Protein AF-A0A7F5RDL7-F1 (afdb_monomer_lite)

pLDDT: mean 80.68, std 18.65, range [38.38, 97.94]

Organism: Agrilus planipennis (NCBI:txid224129)

Radius of gyration: 19.53 Å; chains: 1; bounding box: 42×73×33 Å

Sequence (151 aa):
MASTNEDDYKPKLIAAVKKEVKQVMEESVTKKFVHEESGSVTSLCSAVEACLSQGLRRRALGLFKTSSTTALLHKIAKHCPEADIISKKVIEMENSDVNRRSSSSSDSTTKPVLKKNSSLQNIPLPKYLWIRLALFEKQLAKIIDYLVSNA

InterPro domains:
  IPR004012 RUN domain [PF02759] (43-150)
  IPR004012 RUN domain [PS50826] (35-151)
  IPR037213 RUN domain superfamily [G3DSA:1.20.58.900] (2-151)
  IPR037213 RUN domain superfamily [SSF140741] (9-150)

Foldseek 3Di:
DPDPPPVVVLVVLVVQLVVLVVVVVVCVVVDVDDDLPDPSVLSNLVSVLVNVVVVDDDDPPPPDPDDPVLVVLVVCLVPQVLSVVLNVVVVVVVVVLVVVVVVPDDDDDDDDDDDDDDPVDSDPQDPSNSCSVCVVVVNNVVVVVVVVVVD

Secondary structure (DSSP, 8-state):
---SSSTTHHH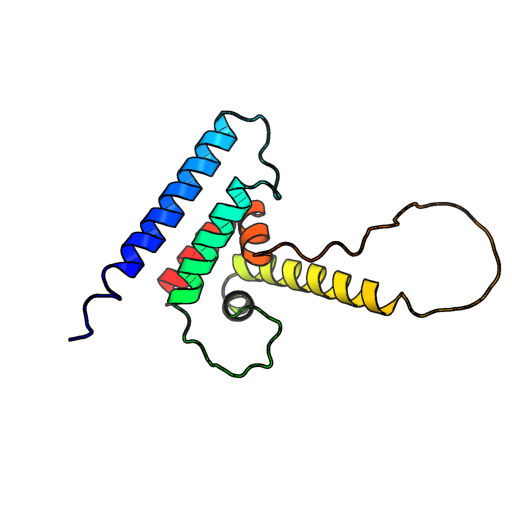HHHHHHHHHHHHHHHHHHHSS---TT-HHHHHHHHHHHHHHHHHS-----TT--S-HHHHHHHHHTTT-HHHHHHHHHHHHHHHHHHHHHHTT-------------------PPPTTHHHHHHHHTT-HHHHHHHHHHT-

Structure (mmCIF, N/CA/C/O backbone):
data_AF-A0A7F5RDL7-F1
#
_entry.id   AF-A0A7F5RDL7-F1
#
loop_
_atom_site.group_PDB
_atom_site.id
_atom_site.type_symbol
_atom_site.label_atom_id
_atom_site.label_alt_id
_atom_site.label_comp_id
_atom_site.label_asym_id
_atom_site.label_entity_id
_atom_site.label_seq_id
_atom_site.pdbx_PDB_ins_code
_atom_site.Cartn_x
_atom_site.Cartn_y
_atom_site.Cartn_z
_atom_site.occupancy
_atom_site.B_iso_or_equiv
_atom_site.auth_seq_id
_atom_site.auth_comp_id
_atom_site.auth_asym_id
_atom_site.auth_atom_id
_atom_site.pdbx_PDB_model_num
ATOM 1 N N . MET A 1 1 ? 14.850 -30.128 -0.155 1.00 38.38 1 MET A N 1
ATOM 2 C CA . MET A 1 1 ? 13.469 -29.817 0.277 1.00 38.38 1 MET A CA 1
ATOM 3 C C . MET A 1 1 ? 13.374 -28.325 0.569 1.00 38.38 1 MET A C 1
ATOM 5 O O . MET A 1 1 ? 13.772 -27.911 1.644 1.00 38.38 1 MET A O 1
ATOM 9 N N . ALA A 1 2 ? 12.941 -27.509 -0.395 1.00 45.28 2 ALA A N 1
ATOM 10 C CA . ALA A 1 2 ? 12.699 -26.075 -0.197 1.00 45.28 2 ALA A CA 1
ATOM 11 C C . ALA A 1 2 ? 11.757 -25.569 -1.302 1.00 45.28 2 ALA A C 1
ATOM 13 O O . ALA A 1 2 ? 12.193 -24.926 -2.252 1.00 45.28 2 ALA A O 1
ATOM 14 N N . SER A 1 3 ? 10.477 -25.943 -1.241 1.00 47.66 3 SER A N 1
ATOM 15 C CA . SER A 1 3 ? 9.487 -25.516 -2.248 1.00 47.66 3 SER A CA 1
ATOM 16 C C . SER A 1 3 ? 8.088 -25.276 -1.668 1.00 47.66 3 SER A C 1
ATOM 18 O O . SER A 1 3 ? 7.129 -25.221 -2.417 1.00 47.66 3 SER A O 1
ATOM 20 N N . THR A 1 4 ? 7.953 -25.108 -0.348 1.00 48.75 4 THR A N 1
ATOM 21 C CA . THR A 1 4 ? 6.648 -24.971 0.333 1.00 48.75 4 THR A CA 1
ATOM 22 C C . THR A 1 4 ? 6.347 -23.578 0.900 1.00 48.75 4 THR A C 1
ATOM 24 O O . THR A 1 4 ? 5.319 -23.405 1.535 1.00 48.75 4 THR A O 1
ATOM 27 N N . ASN A 1 5 ? 7.190 -22.558 0.687 1.00 58.19 5 ASN A N 1
ATOM 28 C CA . ASN A 1 5 ? 7.022 -21.264 1.376 1.00 58.19 5 ASN A CA 1
ATOM 29 C C . ASN A 1 5 ? 6.397 -20.126 0.547 1.00 58.19 5 ASN A C 1
ATOM 31 O O . ASN A 1 5 ? 5.923 -19.164 1.148 1.00 58.19 5 ASN A O 1
ATOM 35 N N . GLU A 1 6 ? 6.381 -20.186 -0.790 1.00 57.41 6 GLU A N 1
ATOM 36 C CA . GLU A 1 6 ? 5.824 -19.085 -1.604 1.00 57.41 6 GLU A CA 1
ATOM 37 C C . GLU A 1 6 ? 4.296 -19.158 -1.740 1.00 57.41 6 GLU A C 1
ATOM 39 O O . GLU A 1 6 ? 3.617 -18.128 -1.652 1.00 57.41 6 GLU A O 1
ATOM 44 N N . ASP A 1 7 ? 3.749 -20.368 -1.872 1.00 60.88 7 ASP A N 1
ATOM 45 C CA . ASP A 1 7 ? 2.311 -20.585 -2.069 1.00 60.88 7 ASP A CA 1
ATOM 46 C C . ASP A 1 7 ? 1.484 -20.248 -0.819 1.00 60.88 7 ASP A C 1
ATOM 48 O O . ASP A 1 7 ? 0.362 -19.760 -0.936 1.00 60.88 7 ASP A O 1
ATOM 52 N N . ASP A 1 8 ? 2.069 -20.377 0.375 1.00 76.44 8 ASP A N 1
ATOM 53 C CA . ASP A 1 8 ? 1.447 -19.976 1.644 1.00 76.44 8 ASP A CA 1
ATOM 54 C C . ASP A 1 8 ? 1.591 -18.480 1.951 1.00 76.44 8 ASP A C 1
ATOM 56 O O . ASP A 1 8 ? 0.923 -17.955 2.847 1.00 76.44 8 ASP A O 1
ATOM 60 N N . TYR A 1 9 ? 2.479 -17.766 1.256 1.00 85.44 9 TYR A N 1
ATOM 61 C CA . TYR A 1 9 ? 2.781 -16.374 1.582 1.00 85.44 9 TYR 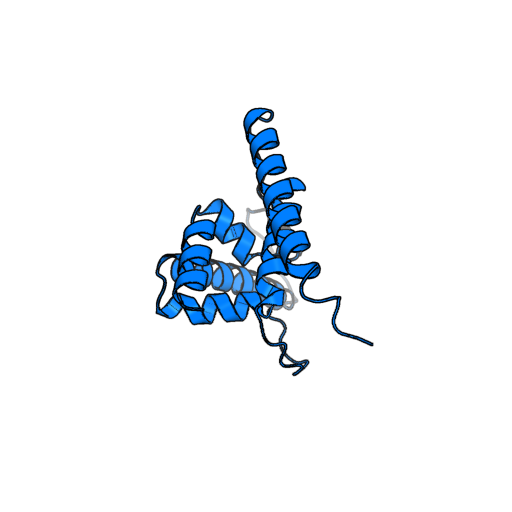A CA 1
ATOM 62 C C . TYR A 1 9 ? 1.777 -15.402 0.955 1.00 85.44 9 TYR A C 1
ATOM 64 O O . TYR A 1 9 ? 1.248 -14.523 1.637 1.00 85.44 9 TYR A O 1
ATOM 72 N N . LYS A 1 10 ? 1.429 -15.602 -0.322 1.00 88.25 10 LYS A N 1
ATOM 73 C CA . LYS A 1 10 ? 0.393 -14.822 -1.021 1.00 88.25 10 LYS A CA 1
ATOM 74 C C . LYS A 1 10 ? -0.961 -14.804 -0.289 1.00 88.25 10 LYS A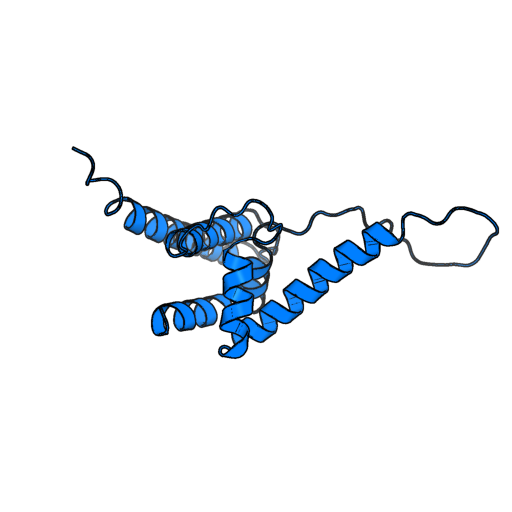 C 1
ATOM 76 O O . LYS A 1 10 ? -1.466 -13.707 -0.041 1.00 88.25 10 LYS A O 1
ATOM 81 N N . PRO A 1 11 ? -1.556 -15.945 0.119 1.00 92.38 11 PRO A N 1
ATOM 82 C CA . PRO A 1 11 ? -2.833 -15.932 0.830 1.00 92.38 11 PRO A CA 1
ATOM 83 C C . PRO A 1 11 ? -2.745 -15.206 2.178 1.00 92.38 11 PRO A C 1
ATOM 85 O O . PRO A 1 11 ? -3.701 -14.528 2.552 1.00 92.38 11 PRO A O 1
ATOM 88 N N . LYS A 1 12 ? -1.599 -15.257 2.875 1.00 93.38 12 LYS A N 1
ATOM 89 C CA . LYS A 1 12 ? -1.380 -14.505 4.124 1.00 93.38 12 LYS A CA 1
ATOM 90 C C . LYS A 1 12 ? -1.402 -12.993 3.900 1.00 93.38 12 LYS A C 1
ATOM 92 O O . LYS A 1 12 ? -2.025 -12.280 4.683 1.00 93.38 12 LYS A O 1
ATOM 97 N N . LEU A 1 13 ? -0.781 -12.502 2.827 1.00 93.81 13 LEU A N 1
ATOM 98 C CA . LEU A 1 13 ? -0.811 -11.076 2.476 1.00 93.81 13 LEU A CA 1
ATOM 99 C C . LEU A 1 13 ? -2.227 -10.600 2.145 1.00 93.81 13 LEU A C 1
ATOM 101 O O . LEU A 1 13 ? -2.679 -9.574 2.650 1.00 93.81 13 LEU A O 1
ATOM 105 N N . ILE A 1 14 ? -2.957 -11.379 1.342 1.00 93.75 14 ILE A N 1
ATOM 106 C CA . ILE A 1 14 ? -4.345 -11.063 0.992 1.00 93.75 14 ILE A CA 1
ATOM 107 C C . ILE A 1 14 ? -5.237 -11.081 2.237 1.00 93.75 14 ILE A C 1
ATOM 109 O O . ILE A 1 14 ? -6.074 -10.194 2.407 1.00 93.75 14 ILE A O 1
ATOM 113 N N . ALA A 1 15 ? -5.049 -12.054 3.133 1.00 96.06 15 ALA A N 1
ATOM 114 C CA . ALA A 1 15 ? -5.760 -12.105 4.405 1.00 96.06 15 ALA A CA 1
ATOM 115 C C . ALA A 1 15 ? -5.453 -10.880 5.282 1.00 96.06 15 ALA A C 1
ATOM 117 O O . ALA A 1 15 ? -6.374 -10.316 5.873 1.00 96.06 15 ALA A O 1
ATOM 118 N N . ALA A 1 16 ? -4.195 -10.427 5.319 1.00 96.56 16 ALA A N 1
ATOM 119 C CA . ALA A 1 16 ? -3.802 -9.222 6.042 1.00 96.56 16 ALA A CA 1
ATOM 120 C C . ALA A 1 16 ? -4.502 -7.973 5.486 1.00 96.56 16 ALA A C 1
ATOM 122 O O . ALA A 1 16 ? -5.148 -7.260 6.247 1.00 96.56 16 ALA A O 1
ATOM 123 N N . VAL A 1 17 ? -4.477 -7.747 4.166 1.00 96.44 17 VAL A N 1
ATOM 124 C CA . VAL A 1 17 ? -5.176 -6.599 3.556 1.00 96.44 17 VAL A CA 1
ATOM 125 C C . VAL A 1 17 ? -6.674 -6.643 3.855 1.00 96.44 17 VAL A C 1
ATOM 127 O O . VAL A 1 17 ? -7.237 -5.643 4.290 1.00 96.44 17 VAL A O 1
ATOM 130 N N . LYS A 1 18 ? -7.324 -7.803 3.691 1.00 96.94 18 LYS A N 1
ATOM 131 C CA . LYS A 1 18 ? -8.757 -7.962 3.996 1.00 96.94 18 LYS A CA 1
ATOM 132 C C . LYS A 1 18 ? -9.079 -7.619 5.451 1.00 96.94 18 LYS A C 1
ATOM 134 O O . LYS A 1 18 ? -10.068 -6.936 5.712 1.00 96.94 18 LYS A O 1
ATOM 139 N N . LYS A 1 19 ? -8.246 -8.081 6.387 1.00 97.75 19 LYS A N 1
ATOM 140 C CA . LYS A 1 19 ? -8.391 -7.787 7.815 1.00 97.75 19 LYS A CA 1
ATOM 141 C C . LYS A 1 19 ? -8.282 -6.285 8.085 1.00 97.75 19 LYS A C 1
ATOM 143 O O . LYS A 1 19 ? -9.153 -5.737 8.752 1.00 97.75 19 LYS A O 1
ATOM 148 N N . GLU A 1 20 ? -7.257 -5.623 7.552 1.00 97.25 20 GLU A N 1
ATOM 149 C CA . GLU A 1 20 ? -7.046 -4.189 7.787 1.00 97.25 20 GLU A CA 1
ATOM 150 C C . GLU A 1 20 ? -8.134 -3.325 7.131 1.00 97.25 20 GLU A C 1
ATOM 152 O O . GLU A 1 20 ? -8.598 -2.361 7.735 1.00 97.25 20 GLU A O 1
ATOM 157 N N . VAL A 1 21 ? -8.625 -3.703 5.943 1.00 96.31 21 VAL A N 1
ATOM 158 C CA . VAL A 1 21 ? -9.786 -3.046 5.316 1.00 96.31 21 VAL A CA 1
ATOM 159 C C . VAL A 1 21 ? -11.009 -3.153 6.223 1.00 96.31 21 VAL A C 1
ATOM 161 O O . VAL A 1 21 ? -11.652 -2.142 6.499 1.00 96.31 21 VAL A O 1
ATOM 164 N N . LYS A 1 22 ? -11.303 -4.352 6.742 1.00 96.38 22 LYS A N 1
ATOM 165 C CA . LYS A 1 22 ? -12.423 -4.553 7.669 1.00 96.38 22 LYS A CA 1
ATOM 166 C C . LYS A 1 22 ? -12.277 -3.682 8.919 1.00 96.38 22 LYS A C 1
ATOM 168 O O . LYS A 1 22 ? -13.237 -3.032 9.317 1.00 96.38 22 LYS A O 1
ATOM 173 N N . GLN A 1 23 ? -11.076 -3.622 9.492 1.00 94.75 23 GLN A N 1
ATOM 174 C CA . GLN A 1 23 ? -10.795 -2.816 10.678 1.00 94.75 23 GLN A CA 1
ATOM 175 C C . GLN A 1 23 ? -11.035 -1.319 10.433 1.00 94.75 23 GLN A C 1
ATOM 177 O O . GLN A 1 23 ? -11.669 -0.658 11.254 1.00 94.75 23 GLN A O 1
ATOM 182 N N . VAL A 1 24 ? -10.558 -0.780 9.304 1.00 93.69 24 VAL A N 1
ATOM 183 C CA . VAL A 1 24 ? -10.780 0.628 8.930 1.00 93.69 24 VAL A CA 1
ATOM 184 C C . VAL A 1 24 ? -12.266 0.899 8.682 1.00 93.69 24 VAL A C 1
ATOM 186 O O . VAL A 1 24 ? -12.773 1.940 9.097 1.00 93.69 24 VAL A O 1
ATOM 189 N N . MET A 1 25 ? -12.987 -0.042 8.063 1.00 93.75 25 MET A N 1
ATOM 190 C CA . MET A 1 25 ? -14.435 0.071 7.865 1.00 93.75 25 MET A CA 1
ATOM 191 C C . MET A 1 25 ? -15.185 0.120 9.202 1.00 93.75 25 MET A C 1
ATOM 193 O O . MET A 1 25 ? -15.962 1.044 9.427 1.00 93.75 25 MET A O 1
ATOM 197 N N . GLU A 1 26 ? -14.924 -0.817 10.115 1.00 93.69 26 GLU A N 1
ATOM 198 C CA . GLU A 1 26 ? -15.534 -0.836 11.453 1.00 93.69 26 GLU A CA 1
ATOM 199 C C . GLU A 1 26 ? -15.229 0.448 12.240 1.00 93.69 26 GLU A C 1
ATOM 201 O O . GLU A 1 26 ? -16.114 1.031 12.873 1.00 93.69 26 GLU A O 1
ATOM 206 N N . GLU A 1 27 ? -13.992 0.941 12.161 1.00 92.69 27 GLU A N 1
ATOM 207 C CA . GLU A 1 27 ? -13.611 2.205 12.787 1.00 92.69 27 GLU A CA 1
ATOM 208 C C . GLU A 1 27 ? -14.362 3.397 12.186 1.00 92.69 27 GLU A C 1
ATOM 210 O O . GLU A 1 27 ? -14.836 4.252 12.929 1.00 92.69 27 GLU A O 1
ATOM 215 N N . SER A 1 28 ? -14.518 3.444 10.861 1.00 90.19 28 SER A N 1
ATOM 216 C CA . SER A 1 28 ? -15.234 4.531 10.181 1.00 90.19 28 SER A CA 1
ATOM 217 C C . SER A 1 28 ? -16.729 4.578 10.503 1.00 90.19 28 SER A C 1
ATOM 219 O O . SER A 1 28 ? -17.342 5.636 10.412 1.00 90.19 28 SER A O 1
ATOM 221 N N . VAL A 1 29 ? -17.310 3.442 10.902 1.00 90.88 29 VAL A N 1
ATOM 222 C CA . VAL A 1 29 ? -18.715 3.349 11.321 1.00 90.88 29 VAL A CA 1
ATOM 223 C C . VAL A 1 29 ? -18.881 3.729 12.795 1.00 90.88 29 VAL A C 1
ATOM 225 O O . VAL A 1 29 ? -19.897 4.305 13.175 1.00 90.88 29 VAL A O 1
ATOM 228 N N . THR A 1 30 ? -17.895 3.420 13.641 1.00 90.19 30 THR A N 1
ATOM 229 C CA . THR A 1 30 ? -17.975 3.644 15.097 1.00 90.19 30 THR A CA 1
ATOM 230 C C . THR A 1 30 ? -17.438 5.005 15.539 1.00 90.19 30 THR A C 1
ATOM 232 O O . THR A 1 30 ? -17.876 5.541 16.558 1.00 90.19 30 THR A O 1
ATOM 235 N N . LYS A 1 31 ? -16.505 5.594 14.784 1.00 87.00 31 LYS A N 1
ATOM 236 C CA . LYS A 1 31 ? -15.932 6.918 15.052 1.00 87.00 31 LYS A CA 1
ATOM 237 C C . LYS A 1 31 ? -16.478 7.947 14.068 1.00 87.00 31 LYS A C 1
ATOM 239 O O . LYS A 1 31 ? -16.632 7.674 12.887 1.00 87.00 31 LYS A O 1
ATOM 244 N N . LYS A 1 32 ? -16.690 9.181 14.541 1.00 79.31 32 LYS A N 1
ATOM 245 C CA . LYS A 1 32 ? -17.147 10.305 13.696 1.00 79.31 32 LYS A CA 1
ATOM 246 C C . LYS A 1 32 ? -16.148 10.685 12.595 1.00 79.31 32 LYS A C 1
ATOM 248 O O . LYS A 1 32 ? -16.542 11.288 11.603 1.00 79.31 32 LYS A O 1
ATOM 253 N N . PHE A 1 33 ? -14.863 10.388 12.793 1.00 81.00 33 PHE A N 1
ATOM 254 C CA . PHE A 1 33 ? -13.794 10.698 11.851 1.00 81.00 33 PHE A CA 1
ATOM 255 C C . PHE A 1 33 ? -12.633 9.714 12.014 1.00 81.00 33 PHE A C 1
ATOM 257 O O . PHE A 1 33 ? -12.278 9.352 13.139 1.00 81.00 33 PHE A O 1
ATOM 264 N N . VAL A 1 34 ? -12.026 9.317 10.894 1.00 86.62 34 VAL A N 1
ATOM 265 C CA . VAL A 1 34 ? -10.784 8.537 10.861 1.00 86.62 34 VAL A CA 1
ATOM 266 C C . VAL A 1 34 ? -9.674 9.462 10.383 1.00 86.62 34 VAL A C 1
ATOM 268 O O . VAL A 1 34 ? -9.690 9.919 9.242 1.00 86.62 34 VAL A O 1
ATOM 271 N N . HIS A 1 35 ? -8.724 9.758 11.270 1.00 88.75 35 HIS A N 1
ATOM 272 C CA . HIS A 1 35 ? -7.565 10.568 10.911 1.00 88.75 35 HIS A CA 1
ATOM 273 C C . HIS A 1 35 ? -6.663 9.827 9.936 1.00 88.75 35 HIS A C 1
ATOM 275 O O . HIS A 1 35 ? -6.457 8.623 10.064 1.00 88.75 35 HIS A O 1
ATOM 281 N N . GLU A 1 36 ? -6.056 10.580 9.023 1.00 85.25 36 GLU A N 1
ATOM 282 C CA . GLU A 1 36 ? -5.028 10.059 8.132 1.00 85.25 36 GLU A CA 1
ATOM 283 C C . GLU A 1 36 ? -3.932 9.354 8.911 1.00 85.25 36 GLU A C 1
ATOM 285 O O . GLU A 1 36 ? -3.637 8.200 8.639 1.00 85.25 36 GLU A O 1
ATOM 290 N N . GLU A 1 37 ? -3.423 9.964 9.970 1.00 84.12 37 GLU A N 1
ATOM 291 C CA . GLU A 1 37 ? -2.354 9.419 10.811 1.00 84.12 37 GLU A CA 1
ATOM 292 C C . GLU A 1 37 ? -2.804 8.306 11.773 1.00 84.12 37 GLU A C 1
ATOM 294 O O . GLU A 1 37 ? -2.023 7.880 12.624 1.00 84.12 37 GLU A O 1
ATOM 299 N N . SER A 1 38 ? -4.039 7.798 11.660 1.00 90.12 38 SER A N 1
ATOM 300 C CA . SER A 1 38 ? -4.520 6.751 12.561 1.00 90.12 38 SER A CA 1
ATOM 301 C C . SER A 1 38 ? -3.707 5.455 12.438 1.00 90.12 38 SER A C 1
ATOM 303 O O . SER A 1 38 ? -3.099 5.132 11.405 1.00 90.12 38 SER A O 1
ATOM 305 N N . GLY A 1 39 ? -3.722 4.672 13.520 1.00 92.19 39 GLY A N 1
ATOM 306 C CA . GLY A 1 39 ? -3.090 3.355 13.546 1.00 92.19 39 GLY A CA 1
ATOM 307 C C . GLY A 1 39 ? -3.684 2.406 12.504 1.00 92.19 39 GLY A C 1
ATOM 308 O O . GLY A 1 39 ? -2.931 1.751 11.794 1.00 92.19 39 GLY A O 1
ATOM 309 N N . SER A 1 40 ? -5.011 2.385 12.348 1.00 93.38 40 SER A N 1
ATOM 310 C CA . SER A 1 40 ? -5.702 1.523 11.378 1.00 93.38 40 SER A CA 1
ATOM 311 C C . SER A 1 40 ? -5.367 1.874 9.928 1.00 93.38 40 SER A C 1
ATOM 313 O O . SER A 1 40 ? -5.086 0.982 9.131 1.00 93.38 40 SER A O 1
ATOM 315 N N . VAL A 1 41 ? -5.297 3.167 9.593 1.00 94.56 41 VAL A N 1
ATOM 316 C CA . VAL A 1 41 ? -4.845 3.625 8.272 1.00 94.56 41 VAL A CA 1
ATOM 317 C C . VAL A 1 41 ? -3.396 3.214 8.032 1.00 94.56 41 VAL A C 1
ATOM 319 O O . VAL A 1 41 ? -3.057 2.722 6.955 1.00 94.56 41 VAL A O 1
ATOM 322 N N . THR A 1 42 ? -2.531 3.384 9.031 1.00 94.69 42 THR A N 1
ATOM 323 C CA . THR A 1 42 ? -1.116 3.013 8.921 1.00 94.69 42 THR A CA 1
ATOM 324 C C . THR A 1 42 ? -0.944 1.506 8.713 1.00 94.69 42 THR A C 1
ATOM 326 O O . THR A 1 42 ? -0.162 1.101 7.850 1.00 94.69 42 THR A O 1
ATOM 329 N N . SER A 1 43 ? -1.704 0.682 9.438 1.00 96.06 43 SER A N 1
ATOM 330 C CA . SER A 1 43 ? -1.711 -0.773 9.271 1.00 96.06 43 SER A CA 1
ATOM 331 C C . SER A 1 43 ? -2.198 -1.182 7.883 1.00 96.06 43 SER A C 1
ATOM 333 O O . SER A 1 43 ? -1.513 -1.959 7.214 1.00 96.06 43 SER A O 1
ATOM 335 N N . LEU A 1 44 ? -3.292 -0.592 7.388 1.00 96.75 44 LEU A N 1
ATOM 336 C CA . LEU A 1 44 ? -3.769 -0.820 6.023 1.00 96.75 44 LEU A CA 1
ATOM 337 C C . LEU A 1 44 ? -2.700 -0.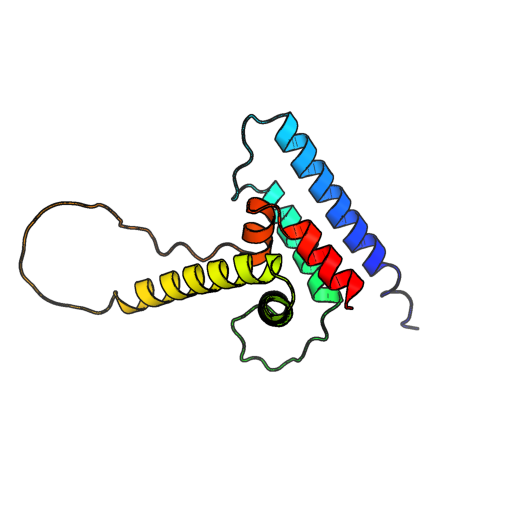464 4.980 1.00 96.75 44 LEU A C 1
ATOM 339 O O . LEU A 1 44 ? -2.407 -1.273 4.099 1.00 96.75 44 LEU A O 1
ATOM 343 N N . CYS A 1 45 ? -2.069 0.706 5.104 1.00 96.00 45 CYS A N 1
ATOM 344 C CA . CYS A 1 45 ? -1.006 1.122 4.189 1.00 96.00 45 CYS A CA 1
ATOM 345 C C . CYS A 1 45 ? 0.171 0.137 4.199 1.00 96.00 45 CYS A C 1
ATOM 347 O O . CYS A 1 45 ? 0.708 -0.193 3.144 1.00 96.00 45 CYS A O 1
ATOM 349 N N . SER A 1 46 ? 0.547 -0.369 5.377 1.00 95.19 46 SER A N 1
ATOM 350 C CA . SER A 1 46 ? 1.623 -1.354 5.510 1.00 95.19 46 SER A CA 1
ATOM 351 C C . SER A 1 46 ? 1.289 -2.695 4.846 1.00 95.19 46 SER A C 1
ATOM 353 O O . SER A 1 46 ? 2.151 -3.286 4.195 1.00 95.19 46 SER A O 1
ATOM 355 N N . ALA A 1 47 ? 0.036 -3.154 4.954 1.00 96.25 47 ALA A N 1
ATOM 356 C CA . ALA A 1 47 ? -0.420 -4.391 4.329 1.00 96.25 47 ALA A CA 1
ATOM 357 C C . ALA A 1 47 ? -0.411 -4.272 2.796 1.00 96.25 47 ALA A C 1
ATOM 359 O O . ALA A 1 47 ? 0.047 -5.182 2.105 1.00 96.25 47 ALA A O 1
ATOM 360 N N . VAL A 1 48 ? -0.842 -3.123 2.263 1.00 95.81 48 VAL A N 1
ATOM 361 C CA . VAL A 1 48 ? -0.783 -2.826 0.823 1.00 95.81 48 VAL A CA 1
ATOM 362 C C . VAL A 1 48 ? 0.666 -2.730 0.331 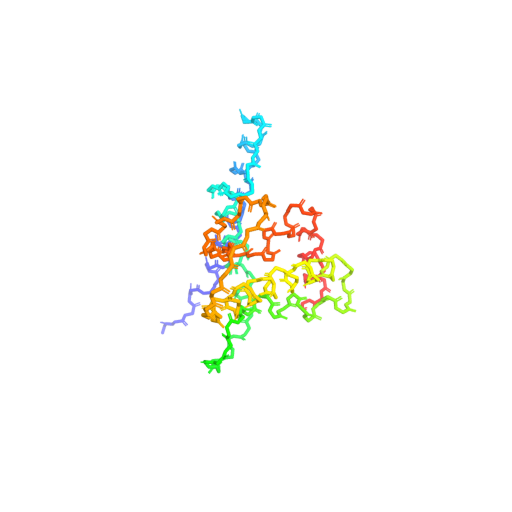1.00 95.81 48 VAL A C 1
ATOM 364 O O . VAL A 1 48 ? 0.998 -3.340 -0.684 1.00 95.81 48 VAL A O 1
ATOM 367 N N . GLU A 1 49 ? 1.553 -2.044 1.061 1.00 94.19 49 GLU A N 1
ATOM 368 C CA . GLU A 1 49 ? 2.985 -1.970 0.724 1.00 94.19 49 GLU A CA 1
ATOM 369 C C . GLU A 1 49 ? 3.614 -3.368 0.668 1.00 94.19 49 GLU A C 1
ATOM 371 O O . GLU A 1 49 ? 4.377 -3.664 -0.252 1.00 94.19 49 GLU A O 1
ATOM 376 N N . ALA A 1 50 ? 3.287 -4.244 1.624 1.00 92.62 50 ALA A N 1
ATOM 377 C CA . ALA A 1 50 ? 3.791 -5.614 1.658 1.00 92.62 50 ALA A CA 1
ATOM 378 C C . ALA A 1 50 ? 3.321 -6.434 0.444 1.00 92.62 50 ALA A C 1
ATOM 380 O O . ALA A 1 50 ? 4.132 -7.137 -0.164 1.00 92.62 50 ALA A O 1
ATOM 381 N N . CYS A 1 51 ? 2.047 -6.303 0.054 1.00 92.06 51 CYS A N 1
ATOM 382 C CA . CYS A 1 51 ? 1.513 -6.917 -1.165 1.00 92.06 51 CYS A CA 1
ATOM 383 C C . CYS A 1 51 ? 2.261 -6.448 -2.416 1.00 92.06 51 CYS A C 1
ATOM 385 O O . CYS A 1 51 ? 2.707 -7.267 -3.217 1.00 92.06 51 CYS A O 1
ATOM 387 N N . LEU A 1 52 ? 2.430 -5.134 -2.577 1.00 91.56 52 LEU A N 1
ATOM 388 C CA . LEU A 1 52 ? 3.090 -4.565 -3.752 1.00 91.56 52 LEU A CA 1
ATOM 389 C C . LEU A 1 52 ? 4.574 -4.931 -3.802 1.00 91.56 52 LEU A C 1
ATOM 391 O O . LEU A 1 52 ? 5.085 -5.318 -4.849 1.00 91.56 52 LEU A O 1
ATOM 395 N N . SER A 1 53 ? 5.257 -4.887 -2.659 1.00 89.31 53 SER A N 1
ATOM 396 C CA . SER A 1 53 ? 6.685 -5.205 -2.550 1.00 89.31 53 SER A CA 1
ATOM 397 C C . SER A 1 53 ? 7.013 -6.652 -2.912 1.00 89.31 53 SER A C 1
ATOM 399 O O . SER A 1 53 ? 8.138 -6.937 -3.315 1.00 89.31 53 SER A O 1
ATOM 401 N N . GLN A 1 54 ? 6.059 -7.570 -2.763 1.00 86.12 54 GLN A N 1
ATOM 402 C CA . GLN A 1 54 ? 6.223 -8.970 -3.153 1.00 86.12 54 GLN A CA 1
ATOM 403 C C . GLN A 1 54 ? 6.216 -9.177 -4.664 1.00 86.12 54 GLN A C 1
ATOM 405 O O . GLN A 1 54 ? 6.987 -9.986 -5.170 1.00 86.12 54 GLN A O 1
ATOM 410 N N . GLY A 1 55 ? 5.404 -8.411 -5.395 1.00 77.88 55 GLY A N 1
ATOM 411 C CA . GLY A 1 55 ? 5.389 -8.449 -6.860 1.00 77.88 55 GLY A CA 1
ATOM 412 C C . GLY A 1 55 ? 6.608 -7.782 -7.509 1.00 77.88 55 GLY A C 1
ATOM 413 O O . GLY A 1 55 ? 6.829 -7.930 -8.710 1.00 77.88 55 GLY A O 1
ATOM 414 N N . LEU A 1 56 ? 7.416 -7.044 -6.742 1.00 82.75 56 LEU A N 1
ATOM 415 C CA . LEU A 1 56 ? 8.548 -6.287 -7.263 1.00 82.75 56 LEU A CA 1
ATOM 416 C C . LEU A 1 56 ? 9.856 -7.078 -7.184 1.00 82.75 56 LEU A C 1
ATOM 418 O O . LEU A 1 56 ? 10.319 -7.489 -6.120 1.00 82.75 56 LEU A O 1
ATOM 422 N N . ARG A 1 57 ? 10.527 -7.218 -8.333 1.00 70.69 57 ARG A N 1
ATOM 423 C CA . ARG A 1 57 ? 11.854 -7.835 -8.408 1.00 70.69 57 ARG A CA 1
ATOM 424 C C . ARG A 1 57 ? 12.876 -6.919 -7.716 1.00 70.69 57 ARG A C 1
ATOM 426 O O . ARG A 1 57 ? 13.215 -5.854 -8.231 1.00 70.69 57 ARG A O 1
ATOM 433 N N . ARG A 1 58 ? 13.380 -7.331 -6.547 1.00 66.56 58 ARG A N 1
ATOM 434 C CA . ARG A 1 58 ? 14.379 -6.573 -5.773 1.00 66.56 58 ARG A CA 1
ATOM 435 C C . ARG A 1 58 ? 15.687 -6.470 -6.559 1.00 66.56 58 ARG A C 1
ATOM 437 O O . ARG A 1 58 ? 16.419 -7.448 -6.680 1.00 66.56 58 ARG A O 1
ATOM 444 N N . ARG A 1 59 ? 16.008 -5.285 -7.084 1.00 56.69 59 ARG A N 1
ATOM 445 C CA . ARG A 1 59 ? 17.345 -4.998 -7.619 1.00 56.69 59 ARG A CA 1
ATOM 446 C C . ARG A 1 59 ? 18.170 -4.361 -6.502 1.00 56.69 59 ARG A C 1
ATOM 448 O O . ARG A 1 59 ? 17.953 -3.207 -6.152 1.00 56.69 59 ARG A O 1
ATOM 455 N N . ALA A 1 60 ? 19.072 -5.145 -5.912 1.00 53.22 60 ALA A N 1
ATOM 456 C CA . ALA A 1 60 ? 19.916 -4.763 -4.780 1.00 53.22 60 ALA A CA 1
ATOM 457 C C . ALA A 1 60 ? 21.060 -3.819 -5.200 1.00 53.22 60 ALA A C 1
ATOM 459 O O . ALA A 1 60 ? 22.232 -4.172 -5.129 1.00 53.22 60 ALA A O 1
ATOM 460 N N . LEU A 1 61 ? 20.724 -2.617 -5.666 1.00 56.59 61 LEU A N 1
ATOM 461 C CA . LEU A 1 61 ? 21.690 -1.531 -5.825 1.00 56.59 61 LEU A CA 1
ATOM 462 C C . LEU A 1 61 ? 21.410 -0.532 -4.701 1.00 56.59 61 LEU A C 1
ATOM 464 O O . LEU A 1 61 ? 20.456 0.239 -4.774 1.00 56.59 61 LEU A O 1
ATOM 468 N N . GLY A 1 62 ? 22.184 -0.634 -3.616 1.00 54.53 62 GLY A N 1
ATOM 469 C CA . GLY A 1 62 ? 21.972 0.020 -2.316 1.00 54.53 62 GLY A CA 1
ATOM 470 C C . GLY A 1 62 ? 22.159 1.541 -2.288 1.00 54.53 62 GLY A C 1
ATOM 471 O O . GLY A 1 62 ? 22.785 2.056 -1.370 1.00 54.53 62 GLY A O 1
ATOM 472 N N . LEU A 1 63 ? 21.644 2.260 -3.288 1.00 56.50 63 LEU A N 1
ATOM 473 C CA . LEU A 1 63 ? 21.841 3.703 -3.464 1.00 56.50 63 LEU A CA 1
ATOM 474 C C . LEU A 1 63 ? 20.533 4.508 -3.568 1.00 56.50 63 LEU A C 1
ATOM 476 O O . LEU A 1 63 ? 20.586 5.735 -3.631 1.00 56.50 63 LEU A O 1
ATOM 480 N N . PHE A 1 64 ? 19.358 3.871 -3.562 1.00 56.09 64 PHE A N 1
ATOM 481 C CA . PHE A 1 64 ? 18.081 4.581 -3.698 1.00 56.09 64 PHE A CA 1
ATOM 482 C C . PHE A 1 64 ? 17.431 4.847 -2.335 1.00 56.09 64 PHE A C 1
ATOM 484 O O . PHE A 1 64 ? 17.152 3.924 -1.576 1.00 56.09 64 PHE A O 1
ATOM 491 N N . LYS A 1 65 ? 17.170 6.128 -2.038 1.00 60.19 65 LYS A N 1
ATOM 492 C CA . LYS A 1 65 ? 16.369 6.565 -0.876 1.00 60.19 65 LYS A CA 1
ATOM 493 C C . LYS A 1 65 ? 14.864 6.326 -1.068 1.00 60.19 65 LYS A C 1
ATOM 495 O O . LYS A 1 65 ? 14.113 6.385 -0.101 1.00 60.19 65 LYS A O 1
ATOM 500 N N . THR A 1 66 ? 14.423 6.081 -2.300 1.00 61.19 66 THR A N 1
ATOM 501 C CA . THR A 1 66 ? 13.021 5.869 -2.669 1.00 61.19 66 THR A CA 1
ATOM 502 C C . THR A 1 66 ? 12.619 4.405 -2.500 1.00 61.19 66 THR A C 1
ATOM 504 O O . THR A 1 66 ? 13.336 3.502 -2.938 1.00 61.19 66 THR A O 1
ATOM 507 N N . SER A 1 67 ? 11.453 4.153 -1.883 1.00 71.44 67 SER A N 1
ATOM 508 C CA . SER A 1 67 ? 10.884 2.797 -1.843 1.00 71.44 67 SER A CA 1
ATOM 509 C C . SER A 1 67 ? 10.676 2.282 -3.270 1.00 71.44 67 SER A C 1
ATOM 511 O O . SER A 1 67 ? 10.290 3.031 -4.172 1.00 71.44 67 SER A O 1
ATOM 513 N N . SER A 1 68 ? 10.893 0.980 -3.474 1.00 79.06 68 SER A N 1
ATOM 514 C CA . SER A 1 68 ? 10.658 0.321 -4.764 1.00 79.06 68 SER A CA 1
ATOM 515 C C . SER A 1 68 ? 9.219 0.497 -5.272 1.00 79.06 68 SER A C 1
ATOM 517 O O . SER A 1 68 ? 9.006 0.583 -6.481 1.00 79.06 68 SER A O 1
ATOM 519 N N . THR A 1 69 ? 8.241 0.633 -4.371 1.00 91.44 69 THR A N 1
ATOM 520 C CA . THR A 1 69 ? 6.833 0.877 -4.718 1.00 91.44 69 THR A CA 1
ATOM 521 C C . THR A 1 69 ? 6.578 2.333 -5.124 1.00 91.44 69 THR A C 1
ATOM 523 O O . THR A 1 69 ? 5.799 2.580 -6.040 1.00 91.44 69 THR A O 1
ATOM 526 N N . THR A 1 70 ? 7.292 3.304 -4.544 1.00 92.44 70 THR A N 1
ATOM 527 C CA . THR A 1 70 ? 7.259 4.707 -4.998 1.00 92.44 70 THR A CA 1
ATOM 528 C C . THR A 1 70 ? 7.835 4.837 -6.411 1.00 92.44 70 THR A C 1
ATOM 530 O O . THR A 1 70 ? 7.294 5.546 -7.255 1.00 92.44 70 THR A O 1
ATOM 533 N N . ALA A 1 71 ? 8.901 4.094 -6.727 1.00 91.12 71 ALA A N 1
ATOM 534 C CA . ALA A 1 71 ? 9.426 4.047 -8.092 1.00 91.12 71 ALA A CA 1
ATOM 535 C C . ALA A 1 71 ? 8.418 3.427 -9.080 1.00 91.12 71 ALA A C 1
ATOM 537 O O . ALA A 1 71 ? 8.279 3.910 -10.207 1.00 91.12 71 ALA A O 1
ATOM 538 N N . LEU A 1 72 ? 7.687 2.386 -8.657 1.00 92.06 72 LEU A N 1
ATOM 539 C CA . LEU A 1 72 ? 6.586 1.814 -9.436 1.00 92.06 72 LEU A CA 1
ATOM 540 C C . LEU A 1 72 ? 5.505 2.865 -9.716 1.00 92.06 72 LEU A C 1
ATOM 542 O O . LEU A 1 72 ? 5.107 3.005 -10.870 1.00 92.06 72 LEU A O 1
ATOM 546 N N . LEU A 1 73 ? 5.090 3.631 -8.702 1.00 95.38 73 LEU A N 1
ATOM 547 C CA . LEU A 1 73 ? 4.115 4.714 -8.849 1.00 95.38 73 LEU A CA 1
ATOM 548 C C . LEU A 1 73 ? 4.529 5.699 -9.949 1.00 95.38 73 LEU A C 1
ATOM 550 O O . LEU A 1 73 ? 3.765 5.935 -10.883 1.00 95.38 73 LEU A O 1
ATOM 554 N N . HIS A 1 74 ? 5.750 6.236 -9.885 1.00 94.44 74 HIS A N 1
ATOM 555 C CA . HIS A 1 74 ? 6.234 7.184 -10.895 1.00 94.44 74 HIS A CA 1
ATOM 556 C C . HIS A 1 74 ? 6.301 6.569 -12.298 1.00 94.44 74 HIS A C 1
ATOM 558 O O . HIS A 1 74 ? 6.106 7.259 -13.299 1.00 94.44 74 HIS A O 1
ATOM 564 N N . LYS A 1 75 ? 6.567 5.261 -12.397 1.00 93.81 75 LYS A N 1
ATOM 565 C CA . LYS A 1 75 ? 6.573 4.551 -13.679 1.00 93.81 75 LYS A CA 1
ATOM 566 C C . LYS A 1 75 ? 5.170 4.474 -14.286 1.00 93.81 75 LYS A C 1
ATOM 568 O O . LYS A 1 75 ? 5.024 4.732 -15.480 1.00 93.81 75 LYS A O 1
ATOM 573 N N . ILE A 1 76 ? 4.159 4.118 -13.492 1.00 95.75 76 ILE A N 1
ATOM 574 C CA . ILE A 1 76 ? 2.779 3.966 -13.981 1.00 95.75 76 ILE A CA 1
ATOM 575 C C . ILE A 1 76 ? 2.054 5.303 -14.160 1.00 95.75 76 ILE A C 1
ATOM 577 O O . ILE A 1 76 ? 1.156 5.384 -14.990 1.00 95.75 76 ILE A O 1
ATOM 581 N N . ALA A 1 77 ? 2.485 6.364 -13.469 1.00 96.69 77 ALA A N 1
ATOM 582 C CA . ALA A 1 77 ? 1.936 7.718 -13.594 1.00 96.69 77 ALA A CA 1
ATOM 583 C C . ALA A 1 77 ? 1.899 8.238 -15.042 1.00 96.69 77 ALA A C 1
ATOM 585 O O . ALA A 1 77 ? 1.038 9.029 -15.400 1.00 96.69 77 ALA A O 1
ATOM 586 N N . LYS A 1 78 ? 2.782 7.746 -15.918 1.00 95.88 78 LYS A N 1
ATOM 587 C CA . LYS A 1 78 ? 2.792 8.110 -17.346 1.00 95.88 78 LYS A CA 1
ATOM 588 C C . LYS A 1 78 ? 1.568 7.617 -18.128 1.00 95.88 78 LYS A C 1
ATOM 590 O O . LYS A 1 78 ? 1.311 8.119 -19.215 1.00 95.88 78 LYS A O 1
ATOM 595 N N . HIS A 1 79 ? 0.859 6.619 -17.604 1.00 95.56 79 HIS A N 1
ATOM 596 C CA . HIS A 1 79 ? -0.212 5.904 -18.305 1.00 95.56 79 HIS A CA 1
ATOM 597 C C . HIS A 1 79 ? -1.496 5.773 -17.468 1.00 95.56 79 HIS A C 1
ATOM 599 O O . HIS A 1 79 ? -2.532 5.380 -17.993 1.00 95.56 79 HIS A O 1
ATOM 605 N N . CYS A 1 80 ? -1.442 6.110 -16.176 1.00 96.06 80 CYS A N 1
ATOM 606 C CA . CYS A 1 80 ? -2.565 6.065 -15.247 1.00 96.06 80 CYS A CA 1
ATOM 607 C C . CYS A 1 80 ? -2.781 7.469 -14.647 1.00 96.06 80 CYS A C 1
ATOM 609 O O . CYS A 1 80 ? -1.959 7.905 -13.833 1.00 96.06 80 CYS A O 1
ATOM 611 N N . PRO A 1 81 ? -3.861 8.185 -15.028 1.00 96.88 81 PRO A N 1
ATOM 612 C CA . PRO A 1 81 ? -4.159 9.530 -14.527 1.00 96.88 81 PRO A CA 1
ATOM 613 C C . PRO A 1 81 ? -4.262 9.595 -13.002 1.00 96.88 81 PRO A C 1
ATOM 615 O O . PRO A 1 81 ? -3.773 10.531 -12.373 1.00 96.88 81 PRO A O 1
ATOM 618 N N . GLU A 1 82 ? -4.853 8.572 -12.389 1.00 97.81 82 GLU A N 1
ATOM 619 C CA . GLU A 1 82 ? -4.958 8.444 -10.941 1.00 97.81 82 GLU A CA 1
ATOM 620 C C . GLU A 1 82 ? -3.581 8.394 -10.278 1.00 97.81 82 GLU A C 1
ATOM 622 O O . GLU A 1 82 ? -3.351 9.074 -9.280 1.00 97.81 82 GLU A O 1
ATOM 627 N N . ALA A 1 83 ? -2.647 7.636 -10.853 1.00 97.56 83 ALA A N 1
ATOM 628 C CA . ALA A 1 83 ? -1.281 7.559 -10.356 1.00 97.56 83 ALA A CA 1
ATOM 629 C C . ALA A 1 83 ? -0.496 8.859 -10.593 1.00 97.56 83 ALA A C 1
ATOM 631 O O . ALA A 1 83 ? 0.333 9.211 -9.756 1.00 97.56 83 ALA A O 1
ATOM 632 N N . ASP A 1 84 ? -0.758 9.595 -11.679 1.00 97.75 84 ASP A N 1
ATOM 633 C CA . ASP A 1 84 ? -0.132 10.901 -11.944 1.00 97.75 84 ASP A CA 1
ATOM 634 C C . ASP A 1 84 ? -0.495 11.943 -10.880 1.00 97.75 84 ASP A C 1
ATOM 636 O O . ASP A 1 84 ? 0.386 12.624 -10.347 1.00 97.75 84 ASP A O 1
ATOM 640 N N . ILE A 1 85 ? -1.776 12.007 -10.500 1.00 97.44 85 ILE A N 1
ATOM 641 C CA . ILE A 1 85 ? -2.253 12.891 -9.426 1.00 97.44 85 ILE A CA 1
ATOM 642 C C . ILE A 1 85 ? -1.471 12.625 -8.135 1.00 97.44 85 ILE A C 1
ATOM 644 O O . ILE A 1 85 ? -0.962 13.557 -7.510 1.00 97.44 85 ILE A O 1
ATOM 648 N N . ILE A 1 86 ? -1.336 11.354 -7.748 1.00 97.94 86 ILE A N 1
ATOM 649 C CA . ILE A 1 86 ? -0.620 10.978 -6.524 1.00 97.94 86 ILE A CA 1
ATOM 650 C C . ILE A 1 86 ? 0.885 11.220 -6.662 1.00 97.94 86 ILE A C 1
ATOM 652 O O . ILE A 1 86 ? 1.503 11.757 -5.746 1.00 97.94 86 ILE A O 1
ATOM 656 N N . SER A 1 87 ? 1.476 10.887 -7.809 1.00 96.81 87 SER A N 1
ATOM 657 C CA . SER A 1 87 ? 2.899 11.092 -8.095 1.00 96.81 87 SER A CA 1
ATOM 658 C C . SER A 1 87 ? 3.307 12.559 -7.932 1.00 96.81 87 SER A C 1
ATOM 660 O O . SER A 1 87 ? 4.313 12.845 -7.284 1.00 96.81 87 SER A O 1
ATOM 662 N N . LYS A 1 88 ? 2.509 13.498 -8.456 1.00 96.44 88 LYS A N 1
ATOM 663 C CA . LYS A 1 88 ? 2.752 14.942 -8.303 1.00 96.44 88 LYS A CA 1
ATOM 664 C C . LYS A 1 88 ? 2.729 15.379 -6.837 1.00 96.44 88 LYS A C 1
ATOM 666 O O . LYS A 1 88 ? 3.641 16.082 -6.409 1.00 96.44 88 LYS A O 1
ATOM 671 N N . LYS A 1 89 ? 1.749 14.904 -6.058 1.00 95.62 89 LYS A N 1
ATOM 672 C CA . LYS A 1 89 ? 1.637 15.203 -4.618 1.00 95.62 89 LYS A CA 1
ATOM 673 C C . LYS A 1 89 ? 2.820 14.660 -3.813 1.00 95.62 89 LYS A C 1
ATOM 675 O O . LYS A 1 89 ? 3.340 15.352 -2.945 1.00 95.62 89 LYS A O 1
ATOM 680 N N . VAL A 1 90 ? 3.281 13.447 -4.127 1.00 93.88 90 VAL A N 1
ATOM 681 C CA . VAL A 1 90 ? 4.470 12.851 -3.493 1.00 93.88 90 VAL A CA 1
ATOM 682 C C . VAL A 1 90 ? 5.704 13.721 -3.737 1.00 93.88 90 VAL A C 1
ATOM 684 O O . VAL A 1 90 ? 6.377 14.089 -2.778 1.00 93.88 90 VAL A O 1
ATOM 687 N N . ILE A 1 91 ? 5.956 14.109 -4.992 1.00 92.56 91 ILE A N 1
ATOM 688 C CA . ILE A 1 91 ? 7.106 14.949 -5.364 1.00 92.56 91 ILE A CA 1
ATOM 689 C C . ILE A 1 91 ? 7.046 16.309 -4.654 1.00 92.56 91 ILE A C 1
ATOM 691 O O . ILE A 1 91 ? 8.059 16.793 -4.153 1.00 92.56 91 ILE A O 1
ATOM 695 N N . GLU A 1 92 ? 5.867 16.931 -4.583 1.00 91.62 92 GLU A N 1
ATOM 696 C CA . GLU A 1 92 ? 5.670 18.208 -3.888 1.00 91.62 92 GLU A CA 1
ATOM 697 C C . GLU A 1 92 ? 6.011 18.115 -2.392 1.00 91.62 92 GLU A C 1
ATOM 699 O O . GLU A 1 92 ? 6.707 18.984 -1.852 1.00 91.62 92 GLU A O 1
ATOM 704 N N . MET A 1 93 ? 5.575 17.043 -1.724 1.00 89.19 93 MET A N 1
ATOM 705 C CA . MET A 1 93 ? 5.866 16.816 -0.308 1.00 89.19 93 MET A CA 1
ATOM 706 C C . MET A 1 93 ? 7.346 16.508 -0.065 1.00 89.19 93 MET A C 1
ATOM 708 O O . MET A 1 93 ? 7.945 17.090 0.837 1.00 89.19 93 MET A O 1
ATOM 712 N N . GLU A 1 94 ? 7.965 15.663 -0.892 1.00 87.00 94 GLU A N 1
ATOM 713 C CA . GLU A 1 94 ? 9.394 15.340 -0.787 1.00 87.00 94 GLU A CA 1
ATOM 714 C C . GLU A 1 94 ? 10.282 16.574 -1.024 1.00 87.00 94 GLU A C 1
ATOM 716 O O . GLU A 1 94 ? 11.237 16.808 -0.279 1.00 87.00 94 GLU A O 1
ATOM 721 N N . ASN A 1 95 ? 9.939 17.417 -2.004 1.00 84.38 95 ASN A N 1
ATOM 722 C CA . ASN A 1 95 ? 10.664 18.658 -2.290 1.00 84.38 95 ASN A CA 1
ATOM 723 C C . ASN A 1 95 ? 10.511 19.695 -1.171 1.00 84.38 95 ASN A C 1
ATOM 725 O O . ASN A 1 95 ? 11.467 20.401 -0.841 1.00 84.38 95 ASN A O 1
ATOM 729 N N . SER A 1 96 ? 9.325 19.779 -0.563 1.00 79.88 96 SER A N 1
ATOM 730 C CA . SER A 1 96 ? 9.076 20.655 0.586 1.00 79.88 96 SER A CA 1
ATOM 731 C C . SER A 1 96 ? 9.935 20.271 1.795 1.00 79.88 96 SER A C 1
ATOM 733 O O . SER A 1 96 ? 10.431 21.150 2.501 1.00 79.88 96 SER A O 1
ATOM 735 N N . ASP A 1 97 ? 10.159 18.974 2.011 1.00 72.06 97 ASP A N 1
ATOM 736 C CA . ASP A 1 97 ? 11.030 18.447 3.067 1.00 72.06 97 ASP A CA 1
ATOM 737 C C . ASP A 1 97 ? 12.513 18.794 2.827 1.00 72.06 97 ASP A C 1
ATOM 739 O O . ASP A 1 97 ? 13.226 19.227 3.738 1.00 72.06 97 ASP A O 1
ATOM 743 N N . VAL A 1 98 ? 12.977 18.673 1.577 1.00 67.44 98 VAL A N 1
ATOM 744 C CA . VAL A 1 98 ? 14.350 19.037 1.179 1.00 67.44 98 VAL A CA 1
ATOM 745 C C . VAL A 1 98 ? 14.594 20.539 1.339 1.00 67.44 98 VAL A C 1
ATOM 747 O O . VAL A 1 98 ? 15.589 20.934 1.948 1.00 67.44 98 VAL A O 1
ATOM 750 N N . ASN A 1 99 ? 13.674 21.382 0.861 1.00 61.81 99 ASN A N 1
ATOM 751 C CA . ASN A 1 99 ? 13.832 22.837 0.912 1.00 61.81 99 ASN A CA 1
ATOM 752 C C . ASN A 1 99 ? 13.876 23.371 2.360 1.00 61.81 99 ASN A C 1
ATOM 754 O O . ASN A 1 99 ? 14.632 24.294 2.657 1.00 61.81 99 ASN A O 1
ATOM 758 N N . ARG A 1 100 ? 13.140 22.741 3.290 1.00 58.84 100 ARG A N 1
ATOM 759 C CA . ARG A 1 100 ? 13.173 23.072 4.730 1.00 58.84 100 ARG A CA 1
ATOM 760 C C . ARG A 1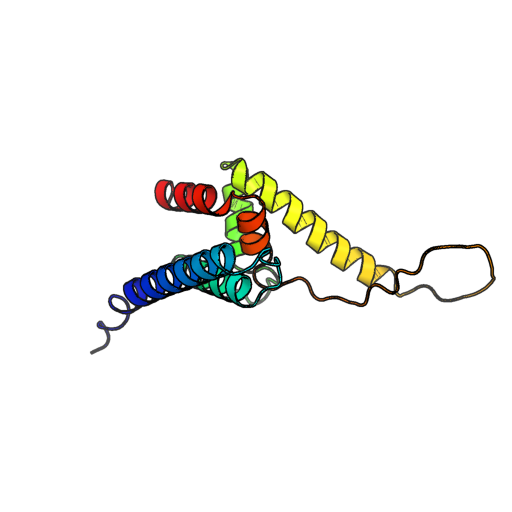 100 ? 14.500 22.710 5.403 1.00 58.84 100 ARG A C 1
ATOM 762 O O . ARG A 1 100 ? 14.952 23.437 6.288 1.00 58.84 100 ARG A O 1
ATOM 769 N N . ARG A 1 101 ? 15.145 21.616 4.979 1.00 56.44 101 ARG A N 1
ATOM 770 C CA . ARG A 1 101 ? 16.479 21.212 5.464 1.00 56.44 101 ARG A CA 1
ATOM 771 C C . ARG A 1 101 ? 17.601 22.114 4.951 1.00 56.44 101 ARG A C 1
ATOM 773 O O . ARG A 1 101 ? 18.571 22.322 5.668 1.00 56.44 101 ARG A O 1
ATOM 780 N N . SER A 1 102 ? 17.478 22.663 3.744 1.00 56.69 102 SER A N 1
ATOM 781 C CA . SER A 1 102 ? 18.475 23.587 3.183 1.00 56.69 102 SER A CA 1
ATOM 782 C C . SER A 1 102 ? 18.401 25.001 3.775 1.00 56.69 102 SER A C 1
ATOM 784 O O . SER A 1 102 ? 19.405 25.705 3.789 1.00 56.69 102 SER A O 1
ATOM 786 N N . SER A 1 103 ? 17.252 25.412 4.323 1.00 53.16 103 SER A N 1
ATOM 787 C CA . SER A 1 103 ? 17.076 26.728 4.959 1.00 53.16 103 SER A CA 1
ATOM 788 C C . SER A 1 103 ? 17.626 26.850 6.391 1.00 53.16 103 SER A C 1
ATOM 790 O O . SER A 1 103 ? 17.566 27.931 6.970 1.00 53.16 103 SER A O 1
ATOM 792 N N . SER A 1 104 ? 18.183 25.787 6.988 1.00 52.38 104 SER A N 1
ATOM 793 C CA . SER A 1 104 ? 18.750 25.821 8.351 1.00 52.38 104 SER A CA 1
ATOM 794 C C . SER A 1 104 ? 20.228 26.240 8.412 1.00 52.38 104 SER A C 1
ATOM 796 O O . SER A 1 104 ? 20.920 25.940 9.383 1.00 52.38 104 SER A O 1
ATOM 798 N N . SER A 1 105 ? 20.742 26.911 7.381 1.00 48.31 105 SER A N 1
ATOM 799 C CA . SER A 1 105 ? 22.122 27.408 7.327 1.00 48.31 105 SER A CA 1
ATOM 800 C C . SER A 1 105 ? 22.149 28.845 6.816 1.00 48.31 105 SER A C 1
ATOM 802 O O . SER A 1 105 ? 22.519 29.120 5.679 1.00 48.31 105 SER A O 1
ATOM 804 N N . SER A 1 106 ? 21.719 29.785 7.653 1.00 47.09 106 SER A N 1
ATOM 805 C CA . SER A 1 106 ? 21.996 31.212 7.466 1.00 47.09 106 SER A CA 1
ATOM 806 C C . SER A 1 106 ? 22.114 31.864 8.838 1.00 47.09 106 SER A C 1
ATOM 808 O O . SER A 1 106 ? 21.128 32.030 9.553 1.00 47.09 106 SER A O 1
ATOM 810 N N . ASP A 1 107 ? 23.353 32.147 9.218 1.00 48.38 107 ASP A N 1
ATOM 811 C CA . ASP A 1 107 ? 23.714 32.937 10.387 1.00 48.38 107 ASP A CA 1
ATOM 812 C C . ASP A 1 107 ? 23.646 34.449 10.072 1.00 48.38 107 ASP A C 1
ATOM 814 O O . ASP A 1 107 ? 23.877 34.861 8.936 1.00 48.38 107 ASP A O 1
ATOM 818 N N . SER A 1 108 ? 23.401 35.236 11.128 1.00 45.34 108 SER A N 1
ATOM 819 C CA . SER A 1 108 ? 23.671 36.675 11.305 1.00 45.34 108 SER A CA 1
ATOM 820 C C . SER A 1 108 ? 22.614 37.768 10.976 1.00 45.34 108 SER A C 1
ATOM 822 O O . SER A 1 108 ? 22.470 38.265 9.865 1.00 45.34 108 SER A O 1
ATOM 824 N N . THR A 1 109 ? 22.021 38.255 12.084 1.00 54.50 109 THR A N 1
ATOM 825 C CA . THR A 1 109 ? 21.818 39.659 12.546 1.00 54.50 109 THR A CA 1
ATOM 826 C C . THR A 1 109 ? 20.769 40.627 11.946 1.00 54.50 109 THR A C 1
ATOM 828 O O . THR A 1 109 ? 20.837 41.042 10.798 1.00 54.50 109 THR A O 1
ATOM 831 N N . THR A 1 110 ? 19.953 41.158 12.884 1.00 44.94 110 THR A N 1
ATOM 832 C CA . THR A 1 110 ? 19.093 42.378 12.919 1.00 44.94 110 THR A CA 1
ATOM 833 C C . THR A 1 110 ? 17.565 42.222 12.692 1.00 44.94 110 THR A C 1
ATOM 835 O O . THR A 1 110 ? 17.097 41.627 11.734 1.00 44.94 110 THR A O 1
ATOM 838 N N . LYS A 1 111 ? 16.786 42.712 13.679 1.00 51.38 111 LYS A N 1
ATOM 839 C CA . LYS A 1 111 ? 15.311 42.615 13.890 1.00 51.38 111 LYS A CA 1
ATOM 840 C C . LYS A 1 111 ? 14.548 43.783 13.205 1.00 51.38 111 LYS A C 1
ATOM 842 O O . LYS A 1 111 ? 15.230 44.693 12.746 1.00 51.38 111 LYS A O 1
ATOM 847 N N . PRO A 1 112 ? 13.207 43.961 13.367 1.00 67.12 112 PRO A N 1
ATOM 848 C CA . PRO A 1 112 ? 12.072 43.036 13.607 1.00 67.12 112 PRO A CA 1
ATOM 849 C C . PRO A 1 112 ? 10.941 43.212 12.548 1.00 67.12 112 PRO A C 1
ATOM 851 O O . PRO A 1 112 ? 10.962 44.191 11.821 1.00 67.12 112 PRO A O 1
ATOM 854 N N . VAL A 1 113 ? 9.928 42.322 12.490 1.00 42.56 113 VAL A N 1
ATOM 855 C CA . VAL A 1 113 ? 8.482 42.614 12.232 1.00 42.56 113 VAL A CA 1
ATOM 856 C C . VAL A 1 113 ? 7.695 41.303 12.003 1.00 42.56 113 VAL A C 1
ATOM 858 O O . VAL A 1 113 ? 7.903 40.574 11.045 1.00 42.56 113 VAL A O 1
ATOM 861 N N . LEU A 1 114 ? 6.808 41.027 12.965 1.00 48.72 114 LEU A N 1
ATOM 862 C CA . LEU A 1 114 ? 5.503 40.343 12.922 1.00 48.72 114 LEU A CA 1
ATOM 863 C C . LEU A 1 114 ? 5.254 39.101 12.027 1.00 48.72 114 LEU A C 1
ATOM 865 O O . LEU A 1 114 ? 5.160 39.178 10.811 1.00 48.72 114 LEU A O 1
ATOM 869 N N . LYS A 1 115 ? 4.828 38.036 12.732 1.00 45.50 115 LYS A N 1
ATOM 870 C CA . LYS A 1 115 ? 3.864 36.985 12.335 1.00 45.50 115 LYS A CA 1
ATOM 871 C C . LYS A 1 115 ? 4.335 35.966 11.284 1.00 45.50 115 LYS A C 1
ATOM 873 O O . LYS A 1 115 ? 4.094 36.134 10.099 1.00 45.50 115 LYS A O 1
ATOM 878 N N . LYS A 1 116 ? 4.741 34.778 11.745 1.00 38.38 116 LYS A N 1
ATOM 879 C CA . LYS A 1 116 ? 3.841 33.621 11.952 1.00 38.38 116 LYS A CA 1
ATOM 880 C C . LYS A 1 116 ? 4.640 32.508 12.630 1.00 38.38 116 LYS A C 1
ATOM 882 O O . LYS A 1 116 ? 5.684 32.099 12.137 1.00 38.38 116 LYS A O 1
ATOM 887 N N . ASN A 1 117 ? 4.155 32.039 13.775 1.00 44.50 117 ASN A N 1
ATOM 888 C CA . ASN A 1 117 ? 4.682 30.846 14.422 1.00 44.50 117 ASN A CA 1
ATOM 889 C C . ASN A 1 117 ? 4.521 29.662 13.468 1.00 44.50 117 ASN A C 1
ATOM 891 O O . ASN A 1 117 ? 3.424 29.134 13.303 1.00 44.50 117 ASN A O 1
ATOM 895 N N . SER A 1 118 ? 5.613 29.242 12.852 1.00 46.25 118 SER A N 1
ATOM 896 C CA . SER A 1 118 ? 5.738 27.909 12.289 1.00 46.25 118 SER A CA 1
ATOM 897 C C . SER A 1 118 ? 7.135 27.404 12.602 1.00 46.25 118 SER A C 1
ATOM 899 O O . SER A 1 118 ? 7.925 27.110 11.709 1.00 46.25 118 SER A O 1
ATOM 901 N N . SER A 1 119 ? 7.412 27.248 13.898 1.00 44.09 119 SER A N 1
ATOM 902 C CA . SER A 1 119 ? 8.279 26.173 14.380 1.00 44.09 119 SER A CA 1
ATOM 903 C C . SER A 1 119 ? 7.600 24.840 14.039 1.00 44.09 119 SER A C 1
ATOM 905 O O . SER A 1 119 ? 7.165 24.100 14.916 1.00 44.09 119 SER A O 1
ATOM 907 N N . LEU A 1 120 ? 7.405 24.578 12.744 1.00 49.19 120 LEU A N 1
ATOM 908 C CA . LEU A 1 120 ? 7.051 23.265 12.253 1.00 49.19 120 LEU A CA 1
ATOM 909 C C . LEU A 1 120 ? 8.312 22.456 12.471 1.00 49.19 120 LEU A C 1
ATOM 911 O O . LEU A 1 120 ? 9.325 22.636 11.798 1.00 49.19 120 LEU A O 1
ATOM 915 N N . GLN A 1 121 ? 8.245 21.653 13.524 1.00 50.44 121 GLN A N 1
ATOM 916 C CA . GLN A 1 121 ? 9.215 20.633 13.853 1.00 50.44 121 GLN A CA 1
ATOM 917 C C . GLN A 1 121 ? 9.579 19.868 12.573 1.00 50.44 121 GLN A C 1
ATOM 919 O O . GLN A 1 121 ? 8.792 19.796 11.630 1.00 50.44 121 GLN A O 1
ATOM 924 N N . ASN A 1 122 ? 10.790 19.326 12.539 1.00 53.97 122 ASN A N 1
ATOM 925 C CA . ASN A 1 122 ? 11.325 18.479 11.476 1.00 53.97 122 ASN A CA 1
ATOM 926 C C . ASN A 1 122 ? 10.499 17.171 11.412 1.00 53.97 122 ASN A C 1
ATOM 928 O O . ASN A 1 122 ? 10.975 16.123 11.841 1.00 53.97 122 ASN A O 1
ATOM 932 N N . ILE A 1 123 ? 9.218 17.260 11.029 1.00 61.28 123 ILE A N 1
ATOM 933 C CA . ILE A 1 123 ? 8.253 16.161 11.035 1.00 61.28 123 ILE A CA 1
ATOM 934 C C . ILE A 1 123 ? 8.688 15.229 9.910 1.00 61.28 123 ILE A C 1
ATOM 936 O O . ILE A 1 123 ? 8.642 15.635 8.750 1.00 61.28 123 ILE A O 1
ATOM 940 N N . PRO A 1 124 ? 9.139 14.006 10.226 1.00 70.62 124 PRO A N 1
ATOM 941 C CA . PRO A 1 124 ? 9.524 13.055 9.201 1.00 70.62 124 PRO A CA 1
ATOM 942 C C . PRO A 1 124 ? 8.334 12.772 8.284 1.00 70.62 124 PRO A C 1
ATOM 944 O O . PRO A 1 124 ? 7.216 12.594 8.773 1.00 70.62 124 PRO A O 1
ATOM 947 N N . LEU A 1 125 ? 8.586 12.673 6.975 1.00 78.75 125 LEU A N 1
ATOM 948 C CA . LEU A 1 125 ? 7.574 12.240 6.011 1.00 78.75 125 LEU A CA 1
ATOM 949 C C . LEU A 1 125 ? 6.876 10.961 6.507 1.00 78.75 125 LEU A C 1
ATOM 951 O O . LEU A 1 125 ? 7.545 10.035 6.990 1.00 78.75 125 LEU A O 1
ATOM 955 N N . PRO A 1 126 ? 5.540 10.884 6.392 1.00 80.06 126 PRO A N 1
ATOM 956 C CA . PRO A 1 126 ? 4.798 9.746 6.898 1.00 80.06 126 PRO A CA 1
ATOM 957 C C . PRO A 1 126 ? 5.206 8.472 6.156 1.00 80.06 126 PRO A C 1
ATOM 959 O O . PRO A 1 126 ? 5.446 8.459 4.945 1.00 80.06 126 PRO A O 1
ATOM 962 N N . LYS A 1 127 ? 5.248 7.356 6.890 1.00 84.12 127 LYS A N 1
ATOM 963 C CA . LYS A 1 127 ? 5.467 6.040 6.282 1.00 84.12 127 LYS A CA 1
ATOM 964 C C . LYS A 1 127 ? 4.360 5.747 5.269 1.00 84.12 127 LYS A C 1
ATOM 966 O O . LYS A 1 127 ? 3.190 6.057 5.515 1.00 84.12 127 LYS A O 1
ATOM 971 N N . TYR A 1 128 ? 4.747 5.094 4.172 1.00 92.00 128 TYR A N 1
ATOM 972 C CA . TYR A 1 128 ? 3.842 4.704 3.087 1.00 92.00 128 TYR A CA 1
ATOM 973 C C . TYR A 1 128 ? 3.144 5.907 2.431 1.00 92.00 128 TYR A C 1
ATOM 975 O O . TYR A 1 128 ? 1.975 5.817 2.061 1.00 92.00 128 TYR A O 1
ATOM 983 N N . LEU A 1 129 ? 3.862 7.033 2.309 1.00 92.62 129 LEU A N 1
ATOM 984 C CA . LEU A 1 129 ? 3.339 8.329 1.866 1.00 92.62 129 LEU A CA 1
ATOM 985 C C . LEU A 1 129 ? 2.410 8.229 0.649 1.00 92.62 129 LEU A C 1
ATOM 987 O O . LEU A 1 129 ? 1.284 8.709 0.701 1.00 92.62 129 LEU A O 1
ATOM 991 N N . TRP A 1 130 ? 2.844 7.580 -0.432 1.00 95.38 130 TRP A N 1
ATOM 992 C CA . TRP A 1 130 ? 2.035 7.542 -1.648 1.00 95.38 130 TRP A CA 1
ATOM 993 C C . TRP A 1 130 ? 0.765 6.691 -1.509 1.00 95.38 130 TRP A C 1
ATOM 995 O O . TRP A 1 130 ? -0.277 7.077 -2.032 1.00 95.38 130 TRP A O 1
ATOM 1005 N N . ILE A 1 131 ? 0.824 5.565 -0.786 1.00 96.62 131 ILE A N 1
ATOM 1006 C CA . ILE A 1 131 ? -0.342 4.696 -0.535 1.00 96.62 131 ILE A CA 1
ATOM 1007 C C . ILE A 1 131 ? -1.361 5.455 0.305 1.00 96.62 131 ILE A C 1
ATOM 1009 O O . ILE A 1 131 ? -2.558 5.416 0.032 1.00 96.62 131 ILE A O 1
ATOM 1013 N N . ARG A 1 132 ? -0.863 6.178 1.307 1.00 95.31 132 ARG A N 1
ATOM 1014 C CA . ARG A 1 132 ? -1.657 7.027 2.183 1.00 95.31 132 ARG A CA 1
ATOM 1015 C C . ARG A 1 132 ? -2.351 8.134 1.386 1.00 95.31 132 ARG A C 1
ATOM 1017 O O . ARG A 1 132 ? -3.573 8.209 1.419 1.00 95.31 132 ARG A O 1
ATOM 1024 N N . LEU A 1 133 ? -1.613 8.891 0.572 1.00 95.50 133 LEU A N 1
ATOM 1025 C CA . LEU A 1 133 ? -2.196 9.897 -0.322 1.00 95.50 133 LEU A CA 1
ATOM 1026 C C . LEU A 1 133 ? -3.240 9.282 -1.266 1.00 95.50 133 LEU A C 1
ATOM 1028 O O . LEU A 1 133 ? -4.348 9.796 -1.385 1.00 95.50 133 LEU A O 1
ATOM 1032 N N . ALA A 1 134 ? -2.933 8.146 -1.893 1.00 97.31 134 ALA A N 1
ATOM 1033 C CA . ALA A 1 134 ? -3.861 7.456 -2.786 1.00 97.31 134 ALA A CA 1
ATOM 1034 C C . ALA A 1 134 ? -5.148 7.002 -2.079 1.00 97.31 134 ALA A C 1
ATOM 1036 O O . ALA A 1 134 ? -6.222 7.026 -2.686 1.00 97.31 134 ALA A O 1
ATOM 1037 N N . LEU A 1 135 ? -5.058 6.587 -0.812 1.00 95.62 135 LEU A N 1
ATOM 1038 C CA . LEU A 1 135 ? -6.211 6.202 -0.003 1.00 95.62 135 LEU A CA 1
ATOM 1039 C C . LEU A 1 135 ? -7.119 7.410 0.264 1.00 95.62 135 LEU A C 1
ATOM 1041 O O . LEU A 1 135 ? -8.328 7.319 0.053 1.00 95.62 135 LEU A O 1
ATOM 1045 N N . PHE A 1 136 ? -6.541 8.545 0.663 1.00 93.56 136 PHE A N 1
ATOM 1046 C CA . PHE A 1 136 ? -7.292 9.765 0.985 1.00 93.56 136 PHE A CA 1
ATOM 1047 C C . PHE A 1 136 ? -7.900 10.440 -0.242 1.00 93.56 136 PHE A C 1
ATOM 1049 O O . PHE A 1 136 ? -9.035 10.912 -0.196 1.00 93.56 136 PHE A O 1
ATOM 1056 N N . GLU A 1 137 ? -7.204 10.388 -1.373 1.00 95.00 137 GLU A N 1
ATOM 1057 C CA . GLU A 1 137 ? -7.714 10.856 -2.664 1.00 95.00 137 GLU A CA 1
ATOM 1058 C C . GLU A 1 137 ? -8.715 9.879 -3.301 1.00 95.00 137 GLU A C 1
ATOM 1060 O O . GLU A 1 137 ? -9.232 10.142 -4.386 1.00 95.00 137 GLU A O 1
ATOM 1065 N N . LYS A 1 138 ? -9.001 8.743 -2.646 1.00 95.69 138 LYS A N 1
ATOM 1066 C CA . LYS A 1 138 ? -9.892 7.679 -3.140 1.00 95.69 138 LYS A CA 1
ATOM 1067 C C . LYS A 1 138 ? -9.464 7.113 -4.500 1.00 95.69 138 LYS A C 1
ATOM 1069 O O . LYS A 1 138 ? -10.296 6.653 -5.280 1.00 95.69 138 LYS A O 1
ATOM 1074 N N . GLN A 1 139 ? -8.161 7.122 -4.767 1.00 97.75 139 GLN A N 1
ATOM 1075 C CA . GLN A 1 139 ? -7.565 6.620 -6.006 1.00 97.75 139 GLN A CA 1
ATOM 1076 C C . GLN A 1 139 ? -6.898 5.252 -5.844 1.00 97.75 139 GLN A C 1
ATOM 1078 O O . GLN A 1 139 ? -6.636 4.589 -6.844 1.00 97.75 139 GLN A O 1
ATOM 1083 N N . LEU A 1 140 ? -6.642 4.802 -4.608 1.00 97.19 140 LEU A N 1
ATOM 1084 C CA . LEU A 1 140 ? -5.864 3.587 -4.351 1.00 97.19 140 LEU A CA 1
ATOM 1085 C C . LEU A 1 140 ? -6.405 2.361 -5.098 1.00 97.19 140 LEU A C 1
ATOM 1087 O O . LEU A 1 140 ? -5.635 1.692 -5.774 1.00 97.19 140 LEU A O 1
ATOM 1091 N N . ALA A 1 141 ? -7.713 2.097 -5.033 1.00 96.81 141 ALA A N 1
ATOM 1092 C CA . ALA A 1 141 ? -8.315 0.946 -5.712 1.00 96.81 141 ALA A CA 1
ATOM 1093 C C . ALA A 1 141 ? -8.071 0.975 -7.230 1.00 96.81 141 ALA A C 1
ATOM 1095 O O . ALA A 1 141 ? -7.574 0.005 -7.783 1.00 96.81 141 ALA A O 1
ATOM 1096 N N . LYS A 1 142 ? -8.298 2.123 -7.879 1.00 97.88 142 LYS A N 1
ATOM 1097 C CA . LYS A 1 142 ? -8.093 2.284 -9.327 1.00 97.88 142 LYS A CA 1
ATOM 1098 C C . LYS A 1 142 ? -6.634 2.099 -9.740 1.00 97.88 142 LYS A C 1
ATOM 1100 O O . LYS A 1 142 ? -6.354 1.510 -10.778 1.00 97.88 142 LYS A O 1
ATOM 1105 N N . ILE A 1 143 ? -5.699 2.583 -8.921 1.00 97.50 143 ILE A N 1
ATOM 1106 C CA . ILE A 1 143 ? -4.263 2.389 -9.156 1.00 97.50 143 ILE A CA 1
ATOM 1107 C C . ILE A 1 143 ? -3.908 0.897 -9.063 1.00 97.50 143 ILE A C 1
ATOM 1109 O O . ILE A 1 143 ? -3.151 0.394 -9.892 1.00 97.50 143 ILE A O 1
ATOM 1113 N N . ILE A 1 144 ? -4.462 0.178 -8.080 1.00 95.56 144 ILE A N 1
ATOM 1114 C CA . ILE A 1 144 ? -4.272 -1.272 -7.947 1.00 95.56 144 ILE A CA 1
ATOM 1115 C C . ILE A 1 144 ? -4.904 -2.019 -9.129 1.00 95.56 144 ILE A C 1
ATOM 1117 O O . ILE A 1 144 ? -4.251 -2.890 -9.696 1.00 95.56 144 ILE A O 1
ATOM 1121 N N . ASP A 1 145 ? -6.113 -1.653 -9.554 1.00 96.06 145 ASP A N 1
ATOM 1122 C CA . ASP A 1 145 ? -6.785 -2.262 -10.709 1.00 96.06 145 ASP A CA 1
ATOM 1123 C C . ASP A 1 145 ? -5.981 -2.064 -12.001 1.00 96.06 145 ASP A C 1
ATOM 1125 O O . ASP A 1 145 ? -5.817 -3.001 -12.790 1.00 96.06 145 ASP A O 1
ATOM 1129 N N . TYR A 1 146 ? -5.410 -0.869 -12.195 1.00 96.38 146 TYR A N 1
ATOM 1130 C CA . TYR A 1 146 ? -4.497 -0.598 -13.302 1.00 96.38 146 TYR A CA 1
ATOM 1131 C C . TYR A 1 146 ? -3.271 -1.513 -13.245 1.00 96.38 146 TYR A C 1
ATOM 1133 O O . TYR A 1 146 ? -2.899 -2.097 -14.261 1.00 96.38 146 TYR A O 1
ATOM 1141 N N . LEU A 1 147 ? -2.654 -1.668 -12.070 1.00 93.25 147 LEU A N 1
ATOM 1142 C CA . LEU A 1 147 ? -1.505 -2.557 -11.898 1.00 93.25 147 LEU A CA 1
ATOM 1143 C C . LEU A 1 147 ? -1.857 -4.004 -12.231 1.00 93.25 147 LEU A C 1
ATOM 1145 O O . LEU A 1 147 ? -1.115 -4.629 -12.972 1.00 93.25 147 LEU A O 1
ATOM 1149 N N . VAL A 1 148 ? -2.986 -4.518 -11.740 1.00 92.50 148 VAL A N 1
ATOM 1150 C CA . VAL A 1 148 ? -3.438 -5.889 -12.026 1.00 92.50 148 VAL A CA 1
ATOM 1151 C C . VAL A 1 148 ? -3.698 -6.090 -13.520 1.00 92.50 148 VAL A C 1
ATOM 1153 O O . VAL A 1 148 ? -3.341 -7.128 -14.068 1.00 92.50 148 VAL A O 1
ATOM 1156 N N . SER A 1 149 ? -4.275 -5.091 -14.189 1.00 93.81 149 SER A N 1
ATOM 1157 C CA . SER A 1 149 ? -4.601 -5.156 -15.621 1.00 93.81 149 SER A CA 1
ATOM 1158 C C . SER A 1 149 ? -3.377 -5.027 -16.538 1.00 93.81 149 SER A C 1
ATOM 1160 O O . SER A 1 149 ? -3.476 -5.319 -17.726 1.00 93.81 149 SER A O 1
ATOM 1162 N N . ASN A 1 150 ? -2.240 -4.566 -16.008 1.00 89.12 150 ASN A N 1
ATOM 1163 C CA . ASN A 1 150 ? -1.016 -4.279 -16.764 1.00 89.12 150 ASN A CA 1
ATOM 1164 C C . ASN A 1 150 ? 0.229 -4.972 -16.166 1.00 89.12 150 ASN A C 1
ATOM 1166 O O . ASN A 1 150 ? 1.353 -4.530 -16.430 1.00 89.12 150 ASN A O 1
ATOM 1170 N N . ALA A 1 151 ? 0.028 -5.993 -15.325 1.00 71.00 151 ALA A N 1
ATOM 1171 C CA . ALA A 1 151 ? 1.084 -6.776 -14.674 1.00 71.00 151 ALA A CA 1
ATOM 1172 C C . ALA A 1 151 ? 1.685 -7.839 -15.599 1.00 71.00 151 ALA A C 1
ATOM 1174 O O . ALA A 1 151 ? 0.922 -8.462 -16.371 1.00 71.00 151 ALA A O 1
#